Protein AF-A0AAV4BXB8-F1 (afdb_monomer)

pLDDT: mean 76.63, std 17.45, range [39.09, 94.56]

Nearest PDB structures (foldseek):
  5umd-assembly1_9  TM=3.609E-01  e=1.759E+00  Plasmodium falciparum 3D7
  6b57-assembly2_B  TM=4.412E-01  e=7.134E+00  Homo sapiens
  6wt4-assembly1_B  TM=2.780E-01  e=3.542E+00  Flavobacteriaceae

Sequence (137 aa):
MPKKSVGVRCKSSRCRDREFYCHELTVQDRIEINVGFFRSGQLSDQRNFLASYVDSKETTKKKEGSRKNKTMIYTLPIHEQRKQVCQHMFLSTLGVTERQIRTALKKRQRDGQIAMKGRGGRREAEKVEDEEKRQSY

Radius of gyration: 21.39 Å; Cα contacts (8 Å, |Δi|>4): 144; chains: 1; bounding box: 73×30×48 Å

Secondary structure (DSSP, 8-state):
-PPPPP-PPP--THHHHTT-TTTT--HHHHHHHHHHHHHT--HHHHHHHHHHHEEEEE-SS--TT----EEEEEEEEETTEEEEE-HHHHHHHHT--HHHHHHHHHHTSSSSS-----S-----------SSSSS--

Solvent-accessible surface area (backbone atoms only — not comparable to full-atom values): 8654 Å² total; per-residue (Å²): 119,83,84,57,67,64,50,74,77,66,84,61,65,67,39,59,82,66,74,26,45,54,79,74,55,48,74,63,58,37,50,53,48,32,51,59,56,53,67,73,63,43,71,46,57,42,29,50,51,51,42,74,37,41,48,75,44,72,49,90,70,77,53,89,94,56,88,70,61,63,44,78,46,38,41,44,78,52,96,94,35,80,41,48,34,50,67,64,38,55,30,19,30,60,53,51,53,72,68,56,48,55,50,25,52,66,48,62,77,76,71,96,54,55,81,90,71,84,86,80,78,78,82,77,76,83,90,80,86,87,81,82,77,78,85,75,127

Foldseek 3Di:
DDQDDQADQDPDPVCVVVVACSVVCDPVQLQVQSCVLCVVVDLFSNLLVLQVQKDWDADPDDDPPDPDRIDIWGWGQDPNDTTTHDPVNRCRSNVHDPVSSVVSNVQCPDDNTRDDDDPDDDPPPDDDDDPPPPPPD

Mean predicted aligned error: 12.01 Å

Organism: NCBI:txid259542

Structure (mmCIF, N/CA/C/O backbone):
data_AF-A0AAV4BXB8-F1
#
_entry.id   AF-A0AAV4BXB8-F1
#
loop_
_atom_site.group_PDB
_atom_site.id
_atom_site.type_symbol
_atom_site.label_atom_id
_atom_site.label_alt_id
_atom_site.label_comp_id
_atom_site.label_asym_id
_atom_site.label_entity_id
_atom_site.label_seq_id
_atom_site.pdbx_PDB_ins_code
_atom_site.Cartn_x
_atom_site.Cartn_y
_atom_site.Cartn_z
_atom_site.occupancy
_atom_site.B_iso_or_equiv
_atom_site.auth_seq_id
_atom_site.auth_comp_id
_atom_site.auth_asym_id
_atom_site.auth_atom_id
_atom_site.pdbx_PDB_model_num
ATOM 1 N N . MET A 1 1 ? 14.443 -2.280 -10.390 1.00 51.78 1 MET A N 1
ATOM 2 C CA . MET A 1 1 ? 13.556 -3.269 -9.726 1.00 51.78 1 MET A CA 1
ATOM 3 C C . MET A 1 1 ? 12.624 -3.811 -10.793 1.00 51.78 1 MET A C 1
ATOM 5 O O . MET A 1 1 ? 12.040 -2.975 -11.471 1.00 51.78 1 MET A O 1
ATOM 9 N N . PRO A 1 2 ? 12.513 -5.133 -11.000 1.00 58.44 2 PRO A N 1
ATOM 10 C CA . PRO A 1 2 ? 11.602 -5.666 -12.011 1.00 58.44 2 PRO A CA 1
ATOM 11 C C . PRO A 1 2 ? 10.151 -5.330 -11.644 1.00 58.44 2 PRO A C 1
ATOM 13 O O . PRO A 1 2 ? 9.791 -5.366 -10.461 1.00 58.44 2 PRO A O 1
ATOM 16 N N . LYS A 1 3 ? 9.339 -4.980 -12.652 1.00 63.62 3 LYS A N 1
ATOM 17 C CA . LYS A 1 3 ? 7.892 -4.776 -12.497 1.00 63.62 3 LYS A CA 1
ATOM 18 C C . LYS A 1 3 ? 7.301 -6.062 -11.931 1.00 63.62 3 LYS A C 1
ATOM 20 O O . LYS A 1 3 ? 7.522 -7.137 -12.484 1.00 63.62 3 LYS A O 1
ATOM 25 N N . LYS A 1 4 ? 6.598 -5.964 -10.806 1.00 72.88 4 LYS A N 1
ATOM 26 C CA . LYS A 1 4 ? 5.942 -7.125 -10.204 1.00 72.88 4 LYS A CA 1
ATOM 27 C C . LYS A 1 4 ? 4.519 -7.220 -10.720 1.00 72.88 4 LYS A C 1
ATOM 29 O O . LYS A 1 4 ? 3.804 -6.221 -10.708 1.00 72.88 4 LYS A O 1
ATOM 34 N N . SER A 1 5 ? 4.116 -8.422 -11.117 1.00 80.94 5 SER A N 1
ATOM 35 C CA . SER A 1 5 ? 2.740 -8.713 -11.508 1.00 80.94 5 SER A CA 1
ATOM 36 C C . SER A 1 5 ? 1.764 -8.322 -10.397 1.00 80.94 5 SER A C 1
ATOM 38 O O . SER A 1 5 ? 2.011 -8.595 -9.218 1.00 80.94 5 SER A O 1
ATOM 40 N N . VAL A 1 6 ? 0.642 -7.711 -10.782 1.00 87.25 6 VAL A N 1
ATOM 41 C CA . VAL A 1 6 ? -0.478 -7.451 -9.871 1.00 87.25 6 VAL A CA 1
ATOM 42 C C . VAL A 1 6 ? -0.999 -8.776 -9.305 1.00 87.25 6 VAL A C 1
ATOM 44 O O . VAL A 1 6 ? -1.250 -9.729 -10.036 1.00 87.25 6 VAL A O 1
ATOM 47 N N . GLY A 1 7 ? -1.132 -8.852 -7.983 1.00 85.94 7 GLY A N 1
ATOM 48 C CA . GLY A 1 7 ? -1.585 -10.053 -7.285 1.00 85.94 7 GLY A CA 1
ATOM 49 C C . GLY A 1 7 ? -3.095 -10.287 -7.390 1.00 85.94 7 GLY A C 1
ATOM 50 O O . GLY A 1 7 ? -3.829 -9.559 -8.066 1.00 85.94 7 GLY A O 1
ATOM 51 N N . VAL A 1 8 ? -3.586 -11.279 -6.650 1.00 87.25 8 VAL A N 1
ATOM 52 C CA . VAL A 1 8 ? -5.022 -11.588 -6.564 1.00 87.25 8 VAL A CA 1
ATOM 53 C C . VAL A 1 8 ? -5.783 -10.427 -5.909 1.00 87.25 8 VAL A C 1
ATOM 55 O O . VAL A 1 8 ? -5.279 -9.777 -4.995 1.00 87.25 8 VAL A O 1
ATOM 58 N N . ARG A 1 9 ? -7.000 -10.148 -6.390 1.00 87.94 9 ARG A N 1
ATOM 59 C CA . ARG A 1 9 ? -7.888 -9.135 -5.800 1.00 87.94 9 ARG A CA 1
ATOM 60 C C . ARG A 1 9 ? -8.382 -9.571 -4.419 1.00 87.94 9 ARG A C 1
ATOM 62 O O . ARG A 1 9 ? -8.580 -10.756 -4.156 1.00 87.94 9 ARG A O 1
ATOM 69 N N . CYS A 1 10 ? -8.676 -8.594 -3.564 1.00 86.75 10 CYS A N 1
ATOM 70 C CA . CYS A 1 10 ? -9.406 -8.863 -2.329 1.00 86.75 10 CYS A CA 1
ATOM 71 C C . CYS A 1 10 ? -10.818 -9.387 -2.642 1.00 86.75 10 CYS A C 1
ATOM 73 O O . CYS A 1 10 ? -11.547 -8.758 -3.403 1.00 86.75 10 CYS A O 1
ATOM 75 N N . LYS A 1 11 ? -11.205 -10.505 -2.014 1.00 84.38 11 LYS A N 1
ATOM 76 C CA . LYS A 1 11 ? -12.541 -11.123 -2.131 1.00 84.38 11 LYS A CA 1
ATOM 77 C C . LYS A 1 11 ? -13.410 -10.938 -0.879 1.00 84.38 11 LYS A C 1
ATOM 79 O O . LYS A 1 11 ? -14.478 -11.527 -0.771 1.00 84.38 11 LYS A O 1
ATOM 84 N N . SER A 1 12 ? -12.947 -10.169 0.107 1.00 86.12 12 SER A N 1
ATOM 85 C CA . SER A 1 12 ? -13.648 -10.039 1.387 1.00 86.12 12 SER A CA 1
ATOM 86 C C . SER A 1 12 ? -14.906 -9.175 1.256 1.00 86.12 12 SER A C 1
ATOM 88 O O . SER A 1 12 ? -14.826 -8.011 0.851 1.00 86.12 12 SER A O 1
ATOM 90 N N . SER A 1 13 ? -16.054 -9.716 1.676 1.00 84.69 13 SER A N 1
ATOM 91 C CA . SER A 1 13 ? -17.322 -8.981 1.795 1.00 84.69 13 SER A CA 1
ATOM 92 C C . SER A 1 13 ? -17.209 -7.787 2.743 1.00 84.69 13 SER A C 1
ATOM 94 O O . SER A 1 13 ? -17.696 -6.716 2.417 1.00 84.69 13 SER A O 1
ATOM 96 N N . ARG A 1 14 ? -16.412 -7.900 3.814 1.00 86.12 14 ARG A N 1
ATOM 97 C CA . ARG A 1 14 ? -16.159 -6.809 4.776 1.00 86.12 14 ARG A CA 1
ATOM 98 C C . ARG A 1 14 ? -15.579 -5.539 4.158 1.00 86.12 14 ARG A C 1
ATOM 100 O O . ARG A 1 14 ? -15.656 -4.480 4.770 1.00 86.12 14 ARG A O 1
ATOM 107 N N . CYS A 1 15 ? -14.931 -5.632 2.995 1.00 86.25 15 CYS A N 1
ATOM 108 C CA . CYS A 1 15 ? -14.469 -4.437 2.288 1.00 86.25 15 CYS A CA 1
ATOM 109 C C . CYS A 1 15 ? -15.634 -3.653 1.675 1.00 86.25 15 CYS A C 1
ATOM 111 O O . CYS A 1 15 ? -15.525 -2.442 1.560 1.00 86.25 15 CYS A O 1
ATOM 113 N N . ARG A 1 16 ? -16.729 -4.330 1.312 1.00 81.50 16 ARG A N 1
ATOM 114 C CA . ARG A 1 16 ? -17.956 -3.699 0.821 1.00 81.50 16 ARG A CA 1
ATOM 115 C C . ARG A 1 16 ? -18.654 -2.949 1.951 1.00 81.50 16 ARG A C 1
ATOM 117 O O . ARG A 1 16 ? -18.930 -1.771 1.805 1.00 81.50 16 ARG A O 1
ATOM 124 N N . ASP A 1 17 ? -18.810 -3.601 3.102 1.00 85.31 17 ASP A N 1
ATOM 125 C CA . ASP A 1 17 ? -19.514 -3.031 4.263 1.00 85.31 17 ASP A CA 1
ATOM 126 C C . ASP A 1 17 ? -18.797 -1.820 4.878 1.00 85.31 17 ASP A C 1
ATOM 128 O O . ASP A 1 17 ? -19.401 -1.013 5.572 1.00 85.31 17 ASP A O 1
ATOM 132 N N . ARG A 1 18 ? -17.480 -1.714 4.663 1.00 82.56 18 ARG A N 1
ATOM 133 C CA . ARG A 1 18 ? -16.643 -0.603 5.144 1.00 82.56 18 ARG A CA 1
ATOM 134 C C . ARG A 1 18 ? -16.410 0.478 4.092 1.00 82.56 18 ARG A C 1
ATOM 136 O O . ARG A 1 18 ? -15.492 1.275 4.270 1.00 82.56 18 ARG A O 1
ATOM 143 N N . GLU A 1 19 ? -17.157 0.436 2.988 1.00 84.50 19 GLU A N 1
ATOM 144 C CA . GLU A 1 19 ? -17.067 1.409 1.892 1.00 84.50 19 GLU A CA 1
ATOM 145 C C . GLU A 1 19 ? -15.642 1.519 1.312 1.00 84.50 19 GLU A C 1
ATOM 147 O O . GLU A 1 19 ? -15.195 2.567 0.848 1.00 84.50 19 GLU A O 1
ATOM 152 N N . PHE A 1 20 ? -14.879 0.419 1.347 1.00 89.31 20 PHE A N 1
ATOM 153 C CA . PHE A 1 20 ? -13.564 0.378 0.719 1.00 89.31 20 PHE A CA 1
ATOM 154 C C . PHE A 1 20 ? -13.707 0.153 -0.778 1.00 89.31 20 PHE A C 1
ATOM 156 O O . PHE A 1 20 ? -14.402 -0.759 -1.231 1.00 89.31 20 PHE A O 1
ATOM 163 N N . TYR A 1 21 ? -12.880 0.859 -1.541 1.00 90.25 21 TYR A N 1
ATOM 164 C CA . TYR A 1 21 ? -12.867 0.832 -3.002 1.00 90.25 21 TYR A CA 1
ATOM 165 C C . TYR A 1 21 ? -12.328 -0.484 -3.600 1.00 90.25 21 TYR A C 1
ATOM 167 O O . TYR A 1 21 ? -12.031 -0.587 -4.782 1.00 90.25 21 TYR A O 1
ATOM 175 N N . CYS A 1 22 ? -12.169 -1.537 -2.793 1.00 88.69 22 CYS A N 1
ATOM 176 C CA . CYS A 1 22 ? -11.655 -2.835 -3.235 1.00 88.69 22 CYS A CA 1
ATOM 177 C C . CYS A 1 22 ? -12.520 -3.485 -4.332 1.00 88.69 22 CYS A C 1
ATOM 179 O O . CYS A 1 22 ? -11.991 -4.192 -5.195 1.00 88.69 22 CYS A O 1
ATOM 181 N N . HIS A 1 23 ? -13.841 -3.300 -4.264 1.00 86.88 23 HIS A N 1
ATOM 182 C CA . HIS A 1 23 ? -14.785 -3.910 -5.209 1.00 86.88 23 HIS A CA 1
ATOM 183 C C . HIS A 1 23 ? -14.865 -3.128 -6.520 1.00 86.88 23 HIS A C 1
ATOM 185 O O . HIS A 1 23 ? -14.860 -3.747 -7.583 1.00 86.88 23 HIS A O 1
ATOM 191 N N . GLU A 1 24 ? -14.846 -1.800 -6.440 1.00 88.75 24 GLU A N 1
ATOM 192 C CA . GLU A 1 24 ? -14.911 -0.905 -7.602 1.00 88.75 24 GLU A CA 1
ATOM 193 C C . GLU A 1 24 ? -13.585 -0.818 -8.368 1.00 88.75 24 GLU A C 1
ATOM 195 O O . GLU A 1 24 ? -13.591 -0.624 -9.576 1.00 88.75 24 GLU A O 1
ATOM 200 N N . LEU A 1 25 ? -12.450 -1.052 -7.701 1.00 89.44 25 LEU A N 1
ATOM 201 C CA . LEU A 1 25 ? -11.130 -1.029 -8.332 1.00 89.44 25 LEU A CA 1
ATOM 202 C C . LEU A 1 25 ? -11.002 -2.087 -9.441 1.00 89.44 25 LEU A C 1
ATOM 204 O O . LEU A 1 25 ? -10.962 -3.293 -9.156 1.00 89.44 25 LEU A O 1
ATOM 208 N N . THR A 1 26 ? -10.869 -1.650 -10.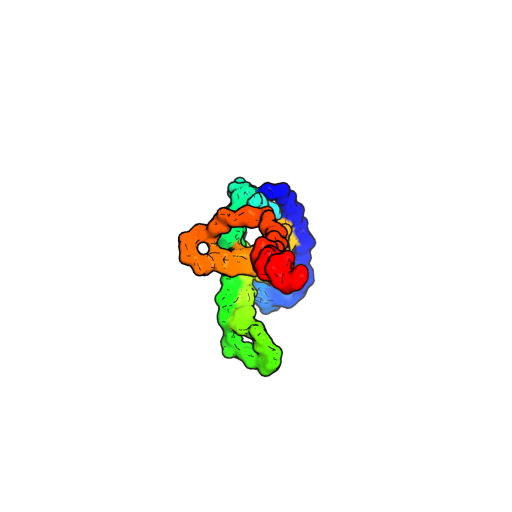693 1.00 90.75 26 THR A N 1
ATOM 209 C CA . THR A 1 26 ? -10.784 -2.551 -11.847 1.00 90.75 26 THR A CA 1
ATOM 210 C C . THR A 1 26 ? -9.394 -3.176 -11.985 1.00 90.75 26 THR A C 1
ATOM 212 O O . THR A 1 26 ? -8.429 -2.804 -11.314 1.00 90.75 26 THR A O 1
ATOM 215 N N . VAL A 1 27 ? -9.265 -4.190 -12.847 1.00 89.69 27 VAL A N 1
ATOM 216 C CA . VAL A 1 27 ? -7.948 -4.779 -13.150 1.00 89.69 27 VAL A CA 1
ATOM 217 C C . VAL A 1 27 ? -7.056 -3.766 -13.872 1.00 89.69 27 VAL A C 1
ATOM 219 O O . VAL A 1 27 ? -5.863 -3.710 -13.579 1.00 89.69 27 VAL A O 1
ATOM 222 N N . GLN A 1 28 ? -7.641 -2.948 -14.747 1.00 90.25 28 GLN A N 1
ATOM 223 C CA . GLN A 1 28 ? -6.931 -1.938 -15.519 1.00 90.25 28 GLN A CA 1
ATOM 224 C C . GLN A 1 28 ? -6.328 -0.863 -14.606 1.00 90.25 28 GLN A C 1
ATOM 226 O O . GLN A 1 28 ? -5.117 -0.652 -14.648 1.00 90.25 28 GLN A O 1
ATOM 231 N N . ASP A 1 29 ? -7.112 -0.316 -13.671 1.00 91.38 29 ASP A N 1
ATOM 232 C CA . ASP A 1 29 ? -6.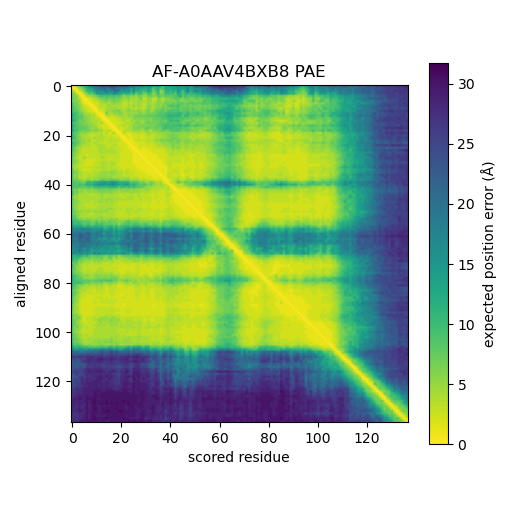622 0.673 -12.695 1.00 91.38 29 ASP A CA 1
ATOM 233 C C . ASP A 1 29 ? -5.437 0.130 -11.892 1.00 91.38 29 ASP A C 1
ATOM 235 O O . ASP A 1 29 ? -4.446 0.812 -11.636 1.00 91.38 29 ASP A O 1
ATOM 239 N N . ARG A 1 30 ? -5.505 -1.148 -11.496 1.00 91.69 30 ARG A N 1
ATOM 240 C CA . ARG A 1 30 ? -4.424 -1.799 -10.742 1.00 91.69 30 ARG A CA 1
ATOM 241 C C . ARG A 1 30 ? -3.144 -1.885 -11.555 1.00 91.69 30 ARG A C 1
ATOM 243 O O . ARG A 1 30 ? -2.067 -1.701 -10.989 1.00 91.69 30 ARG A O 1
ATOM 250 N N . ILE A 1 31 ? -3.257 -2.192 -12.844 1.00 90.88 31 ILE A N 1
ATOM 251 C CA . ILE A 1 31 ? -2.118 -2.247 -13.760 1.00 90.88 31 ILE A CA 1
ATOM 252 C C . ILE A 1 31 ? -1.534 -0.845 -13.929 1.00 90.88 31 ILE A C 1
ATOM 254 O O . ILE A 1 31 ? -0.325 -0.685 -13.793 1.00 90.88 31 ILE A O 1
ATOM 258 N N . GLU A 1 32 ? -2.365 0.172 -14.140 1.00 91.31 32 GLU A N 1
ATOM 259 C CA . GLU A 1 32 ? -1.921 1.559 -14.305 1.00 91.31 32 GLU A CA 1
ATOM 260 C C . GLU A 1 32 ? -1.196 2.085 -13.067 1.00 91.31 32 GLU A C 1
ATOM 262 O O . GLU A 1 32 ? -0.082 2.603 -13.169 1.00 91.31 32 GLU A O 1
ATOM 267 N N . ILE A 1 33 ? -1.763 1.858 -11.880 1.00 91.31 33 ILE A N 1
ATOM 268 C CA . ILE A 1 33 ? -1.136 2.207 -10.601 1.00 91.31 33 ILE A CA 1
ATOM 269 C C . ILE A 1 33 ? 0.199 1.477 -10.437 1.00 91.31 33 ILE A C 1
ATOM 271 O O . ILE A 1 33 ? 1.192 2.079 -10.025 1.00 91.31 33 ILE A O 1
ATOM 275 N N . ASN A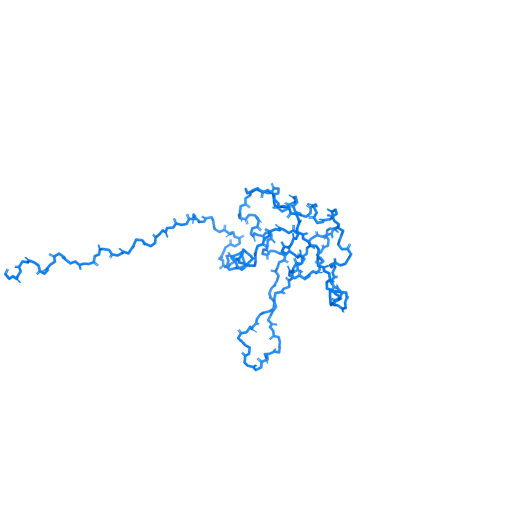 1 34 ? 0.243 0.180 -10.750 1.00 91.75 34 ASN A N 1
ATOM 276 C CA . ASN A 1 34 ? 1.466 -0.614 -10.665 1.00 91.75 34 ASN A CA 1
ATOM 277 C C . ASN A 1 34 ? 2.543 -0.062 -11.611 1.00 91.75 34 ASN A C 1
ATOM 279 O O . ASN A 1 34 ? 3.673 0.188 -11.189 1.00 91.75 34 ASN A O 1
ATOM 283 N N . VAL A 1 35 ? 2.185 0.209 -12.866 1.00 89.81 35 VAL A N 1
ATOM 284 C CA . VAL A 1 35 ? 3.089 0.792 -13.859 1.00 89.81 35 VAL A CA 1
ATOM 285 C C . VAL A 1 35 ? 3.586 2.161 -13.399 1.00 89.81 35 VAL A C 1
ATOM 287 O O . VAL A 1 35 ? 4.795 2.391 -13.426 1.00 89.81 35 VAL A O 1
ATOM 290 N N . GLY A 1 36 ? 2.700 3.034 -12.915 1.00 88.69 36 GLY A N 1
ATOM 291 C CA . GLY A 1 36 ? 3.055 4.346 -12.372 1.00 88.69 36 GLY A CA 1
ATOM 292 C C . GLY A 1 36 ? 4.019 4.252 -11.188 1.00 88.69 36 GLY A C 1
ATOM 293 O O . GLY A 1 36 ? 5.024 4.959 -11.150 1.00 88.69 36 GLY A O 1
ATOM 294 N N . PHE A 1 37 ? 3.783 3.310 -10.273 1.00 88.88 37 PHE A N 1
ATOM 295 C CA . PHE A 1 37 ? 4.652 3.060 -9.123 1.00 88.88 37 PHE A CA 1
ATOM 296 C C . PHE A 1 37 ? 6.064 2.606 -9.522 1.00 88.88 37 PHE A C 1
ATOM 298 O O . PHE A 1 37 ? 7.054 3.023 -8.918 1.00 88.88 37 PHE A O 1
ATOM 305 N N . PHE A 1 38 ? 6.182 1.752 -10.543 1.00 87.44 38 PHE A N 1
ATOM 306 C CA . PHE A 1 38 ? 7.481 1.269 -11.016 1.00 87.44 38 PHE A CA 1
ATOM 307 C C . PHE A 1 38 ? 8.161 2.207 -12.024 1.00 87.44 38 PHE A C 1
ATOM 309 O O . PHE A 1 38 ? 9.364 2.053 -12.245 1.00 87.44 38 PHE A O 1
ATOM 316 N N . ARG A 1 39 ? 7.445 3.187 -12.595 1.00 86.50 39 ARG A N 1
ATOM 317 C CA . ARG A 1 39 ? 7.963 4.118 -13.615 1.00 86.50 39 ARG A CA 1
ATOM 318 C C . ARG A 1 39 ? 9.147 4.950 -13.129 1.00 86.50 39 ARG A C 1
ATOM 320 O O . ARG A 1 39 ? 10.073 5.162 -13.901 1.00 86.50 39 ARG A O 1
ATOM 327 N N . SER A 1 40 ? 9.145 5.382 -11.868 1.00 75.62 40 SER A N 1
ATOM 328 C CA . SER A 1 40 ? 10.241 6.180 -11.299 1.00 75.62 40 SER A CA 1
ATOM 329 C C . SER A 1 40 ? 11.561 5.409 -11.203 1.00 75.62 40 SER A C 1
ATOM 331 O O . SER A 1 40 ? 12.624 6.019 -11.168 1.00 75.62 40 SER A O 1
ATOM 333 N N . GLY A 1 41 ? 11.524 4.068 -11.148 1.00 75.25 41 GLY A N 1
ATOM 334 C CA . GLY A 1 41 ? 12.703 3.190 -11.094 1.00 75.25 41 GLY A CA 1
ATOM 335 C C . GLY A 1 41 ? 13.548 3.284 -9.810 1.00 75.25 41 GLY A C 1
ATOM 336 O O . GLY A 1 41 ? 14.230 2.317 -9.453 1.00 75.25 41 GLY A O 1
ATOM 337 N N . GLN A 1 42 ? 13.468 4.400 -9.085 1.00 82.25 42 GLN A N 1
ATOM 338 C CA . GLN A 1 42 ? 14.234 4.694 -7.884 1.00 82.25 42 GLN A CA 1
ATOM 339 C C . GLN A 1 42 ? 13.530 4.206 -6.617 1.00 82.25 42 GLN A C 1
ATOM 341 O O . GLN A 1 42 ? 12.323 4.341 -6.414 1.00 82.25 42 GLN A O 1
ATOM 346 N N . LEU A 1 43 ? 14.322 3.640 -5.708 1.00 82.31 43 LEU A N 1
ATOM 347 C CA . LEU A 1 43 ? 13.817 3.082 -4.455 1.00 82.31 43 LEU A CA 1
ATOM 348 C C . LEU A 1 43 ? 13.378 4.167 -3.457 1.00 82.31 43 LEU A C 1
ATOM 350 O O . LEU A 1 43 ? 12.537 3.897 -2.601 1.00 82.31 43 LEU A O 1
ATOM 354 N N . SER A 1 44 ? 13.973 5.358 -3.526 1.00 83.75 44 SER A N 1
ATOM 355 C CA . SER A 1 44 ? 13.563 6.551 -2.773 1.00 83.75 44 SER A CA 1
ATOM 356 C C . SER A 1 44 ? 12.146 6.961 -3.160 1.00 83.75 44 SER A C 1
ATOM 358 O O . SER A 1 44 ? 11.277 6.994 -2.294 1.00 83.75 44 SER A O 1
ATOM 360 N N . ASP A 1 45 ? 11.894 7.144 -4.455 1.00 85.50 45 ASP A N 1
ATOM 361 C CA . ASP A 1 45 ? 10.603 7.583 -4.992 1.00 85.50 45 ASP A CA 1
ATOM 362 C C . ASP A 1 45 ? 9.495 6.578 -4.694 1.00 85.50 45 ASP A C 1
ATOM 364 O O . ASP A 1 45 ? 8.421 6.945 -4.224 1.00 85.50 45 ASP A O 1
ATOM 368 N N . GLN A 1 46 ? 9.783 5.284 -4.855 1.00 87.69 46 GLN A N 1
ATOM 369 C CA . GLN A 1 46 ? 8.853 4.222 -4.470 1.00 87.69 46 GLN A CA 1
ATOM 370 C C . GLN A 1 46 ? 8.500 4.283 -2.984 1.00 87.69 46 GLN A C 1
ATOM 372 O O . GLN A 1 46 ? 7.344 4.125 -2.604 1.00 87.69 46 GLN A O 1
ATOM 377 N N . ARG A 1 47 ? 9.478 4.512 -2.104 1.00 87.62 47 ARG A N 1
ATOM 378 C CA . ARG A 1 47 ? 9.192 4.615 -0.669 1.00 87.62 47 ARG A CA 1
ATOM 379 C C . ARG A 1 47 ? 8.454 5.911 -0.327 1.00 87.62 47 ARG A C 1
ATOM 381 O O . ARG A 1 47 ? 7.600 5.861 0.551 1.00 87.62 47 ARG A O 1
ATOM 388 N N . ASN A 1 48 ? 8.745 7.019 -1.010 1.00 87.50 48 ASN A N 1
ATOM 389 C CA . ASN A 1 48 ? 8.016 8.279 -0.861 1.00 87.50 48 ASN A CA 1
ATOM 390 C C . ASN A 1 48 ? 6.549 8.089 -1.243 1.00 87.50 48 ASN A C 1
ATOM 392 O O . ASN A 1 48 ? 5.672 8.447 -0.464 1.00 87.50 48 ASN A O 1
ATOM 396 N N . PHE A 1 49 ? 6.292 7.416 -2.366 1.00 89.81 49 PHE A N 1
ATOM 397 C CA . PHE A 1 49 ? 4.948 7.029 -2.783 1.00 89.81 49 PHE A CA 1
ATOM 398 C C . PHE A 1 49 ? 4.256 6.170 -1.714 1.00 89.81 49 PHE A C 1
ATOM 400 O O . PHE A 1 49 ? 3.151 6.472 -1.275 1.00 89.81 49 PHE A O 1
ATOM 407 N N . LEU A 1 50 ? 4.911 5.116 -1.214 1.00 90.44 50 LEU A N 1
ATOM 408 C CA . LEU A 1 50 ? 4.327 4.296 -0.143 1.00 90.44 50 LEU A CA 1
ATOM 409 C C . LEU A 1 50 ? 4.018 5.121 1.115 1.00 90.44 50 LEU A C 1
ATOM 411 O O . LEU A 1 50 ? 3.016 4.871 1.773 1.00 90.44 50 LEU A O 1
ATOM 415 N N . ALA A 1 51 ? 4.866 6.089 1.454 1.00 88.50 51 ALA A N 1
ATOM 416 C CA . ALA A 1 51 ? 4.686 6.948 2.616 1.00 88.50 51 ALA A CA 1
ATOM 417 C C . ALA A 1 51 ? 3.622 8.042 2.417 1.00 88.50 51 ALA A C 1
ATOM 419 O O . ALA A 1 51 ? 3.081 8.519 3.409 1.00 88.50 51 ALA A O 1
ATOM 420 N N . SER A 1 52 ? 3.317 8.443 1.178 1.00 89.12 52 SER A N 1
ATOM 421 C CA . SER A 1 52 ? 2.297 9.457 0.876 1.00 89.12 52 SER A CA 1
ATOM 422 C C . SER A 1 52 ? 0.880 8.891 0.799 1.00 89.12 52 SER A C 1
ATOM 424 O O . SER A 1 52 ? -0.080 9.638 0.976 1.00 89.12 52 SER A O 1
ATOM 426 N N . TYR A 1 53 ? 0.757 7.591 0.512 1.00 91.62 53 TYR A N 1
ATOM 427 C CA . TYR A 1 53 ? -0.519 6.883 0.354 1.00 91.62 53 TYR A CA 1
ATOM 428 C C . TYR A 1 53 ? -0.853 5.933 1.516 1.00 91.62 53 TYR A C 1
ATOM 430 O O . TYR A 1 53 ? -1.907 5.287 1.509 1.00 91.62 53 TYR A O 1
ATOM 438 N N . VAL A 1 54 ? 0.022 5.846 2.522 1.00 91.38 54 VAL A N 1
ATOM 439 C CA . VAL A 1 54 ? -0.228 5.099 3.757 1.00 91.38 54 VAL A CA 1
ATOM 440 C C . VAL A 1 54 ? -0.155 6.040 4.947 1.00 91.38 54 VAL A C 1
ATOM 442 O O . VAL A 1 54 ? 0.919 6.518 5.309 1.00 91.38 54 VAL A O 1
ATOM 445 N N . ASP A 1 55 ? -1.295 6.228 5.599 1.00 88.00 55 ASP A N 1
ATOM 446 C CA . ASP A 1 55 ? -1.409 7.021 6.815 1.00 88.00 55 ASP A CA 1
ATOM 447 C C . ASP A 1 55 ? -1.440 6.128 8.057 1.00 88.00 55 ASP A C 1
ATOM 449 O O . ASP A 1 55 ? -1.815 4.952 8.016 1.00 88.00 55 ASP A O 1
ATOM 453 N N . SER A 1 56 ? -1.045 6.686 9.200 1.00 85.25 56 SER A N 1
ATOM 454 C CA . SER A 1 56 ? -1.185 6.035 10.501 1.00 85.25 56 SER A CA 1
ATOM 455 C C . SER A 1 56 ? -2.050 6.893 11.408 1.00 85.25 56 SER A C 1
ATOM 457 O O . SER A 1 56 ? -1.653 8.005 11.750 1.00 85.25 56 SER A O 1
ATOM 459 N N . LYS A 1 57 ? -3.196 6.364 11.830 1.00 82.38 57 LYS A N 1
ATOM 460 C CA . LYS A 1 57 ? -4.080 7.003 12.805 1.00 82.38 57 LYS A CA 1
ATOM 461 C C . LYS A 1 57 ? -3.867 6.376 14.176 1.00 82.38 57 LYS A C 1
ATOM 463 O O . LYS A 1 57 ? -3.742 5.154 14.285 1.00 82.38 57 LYS A O 1
ATOM 468 N N . GLU A 1 58 ? -3.817 7.193 15.219 1.00 77.44 58 GLU A N 1
ATOM 469 C CA . GLU A 1 58 ? -3.784 6.682 16.588 1.00 77.44 58 GLU A CA 1
ATOM 470 C C . GLU A 1 58 ? -5.105 5.995 16.925 1.00 77.44 58 GLU A C 1
ATOM 472 O O . GLU A 1 58 ? -6.190 6.444 16.544 1.00 77.44 58 GLU A O 1
ATOM 477 N N . THR A 1 59 ? -5.015 4.851 17.595 1.00 70.62 59 THR A N 1
ATOM 478 C CA . THR A 1 59 ? -6.204 4.098 17.977 1.00 70.62 59 THR A CA 1
ATOM 479 C C . THR A 1 59 ? -6.855 4.797 19.170 1.00 70.62 59 THR A C 1
ATOM 481 O O . THR A 1 59 ? -6.330 4.742 20.277 1.00 70.62 59 THR A O 1
ATOM 484 N N . THR A 1 60 ? -8.017 5.418 18.957 1.00 64.56 60 THR A N 1
ATOM 485 C CA . THR A 1 60 ? -8.769 6.155 19.993 1.00 64.56 60 THR A CA 1
ATOM 486 C C . THR A 1 60 ? -9.292 5.269 21.125 1.00 64.56 60 THR A C 1
ATOM 488 O O . THR A 1 60 ? -9.533 5.758 22.222 1.00 64.56 60 THR A O 1
ATOM 491 N N . LYS A 1 61 ? -9.446 3.959 20.892 1.00 64.62 61 LYS A N 1
ATOM 492 C CA . LYS A 1 61 ? -9.856 2.977 21.907 1.00 64.62 61 LYS A CA 1
ATOM 493 C C . LYS A 1 61 ? -8.766 1.923 22.083 1.00 64.62 61 LYS A C 1
ATOM 495 O O . LYS A 1 61 ? -8.647 1.004 21.270 1.00 64.62 61 LYS A O 1
ATOM 500 N N . LYS A 1 62 ? -7.956 2.045 23.138 1.00 63.84 62 LYS A N 1
ATOM 501 C CA . LYS A 1 62 ? -7.039 0.971 23.540 1.00 63.84 62 LYS A CA 1
ATOM 502 C C . LYS A 1 62 ? -7.875 -0.207 24.029 1.00 63.84 62 LYS A C 1
ATOM 504 O O . LYS A 1 62 ? -8.582 -0.100 25.022 1.00 63.84 62 LYS A O 1
ATOM 509 N N . LYS A 1 63 ? -7.808 -1.328 23.314 1.00 70.75 63 LYS A N 1
ATOM 510 C CA . LYS A 1 63 ? -8.327 -2.599 23.820 1.00 70.75 63 LYS A CA 1
ATOM 511 C C . LYS A 1 63 ? -7.358 -3.090 24.899 1.00 70.75 63 LYS A C 1
ATOM 513 O O . LYS A 1 63 ? -6.154 -3.102 24.630 1.00 70.75 63 LYS A O 1
ATOM 518 N N . GLU A 1 64 ? -7.847 -3.464 26.081 1.00 69.31 64 GLU A N 1
ATOM 519 C CA . GLU A 1 64 ? -7.005 -4.058 27.131 1.00 69.31 64 GLU A CA 1
ATOM 520 C C . GLU A 1 64 ? -6.167 -5.212 26.556 1.00 69.31 64 GLU A C 1
ATOM 522 O O . GLU A 1 64 ? -6.643 -6.009 25.745 1.00 69.31 64 GLU A O 1
ATOM 527 N N . GLY A 1 65 ? -4.871 -5.229 26.883 1.00 70.56 65 GLY A N 1
ATOM 528 C CA . GLY A 1 65 ? -3.899 -6.193 26.352 1.00 70.56 65 GLY A CA 1
ATOM 529 C C . GLY A 1 65 ? -3.358 -5.905 24.940 1.00 70.56 65 GLY A C 1
ATOM 530 O O . GLY A 1 65 ? -2.418 -6.567 24.491 1.00 70.56 65 GLY A O 1
ATOM 531 N N . SER A 1 66 ? -3.876 -4.906 24.215 1.00 67.50 66 SER A N 1
ATOM 532 C CA . SER A 1 66 ? -3.339 -4.540 22.898 1.00 67.50 66 SER A CA 1
ATOM 533 C C . SER A 1 66 ? -2.129 -3.611 23.012 1.00 67.50 66 SER A C 1
ATOM 535 O O . SER A 1 66 ? -2.243 -2.457 23.410 1.00 67.50 66 SER A O 1
ATOM 537 N N . ARG A 1 67 ? -0.971 -4.072 22.522 1.00 69.38 67 ARG A N 1
ATOM 538 C CA . ARG A 1 67 ? 0.232 -3.234 22.321 1.00 69.38 67 ARG A CA 1
ATOM 539 C C . ARG A 1 67 ? 0.144 -2.320 21.085 1.00 69.38 67 ARG A C 1
ATOM 541 O O . ARG A 1 67 ? 1.063 -1.548 20.817 1.00 69.38 67 ARG A O 1
ATOM 548 N N . LYS A 1 68 ? -0.915 -2.437 20.270 1.00 64.69 68 LYS A N 1
ATOM 549 C CA . LYS A 1 68 ? -1.071 -1.669 19.023 1.00 64.69 68 LYS A CA 1
ATOM 550 C C . LYS A 1 68 ? -1.704 -0.305 19.304 1.00 64.69 68 LYS A C 1
ATOM 552 O O . LYS A 1 68 ? -2.913 -0.215 19.490 1.00 64.69 68 LYS A O 1
ATOM 557 N N . ASN A 1 69 ? -0.890 0.746 19.227 1.00 71.44 69 ASN A N 1
ATOM 558 C CA . ASN A 1 69 ? -1.333 2.135 19.417 1.00 71.44 69 ASN A CA 1
ATOM 559 C C . ASN A 1 69 ? -1.733 2.840 18.110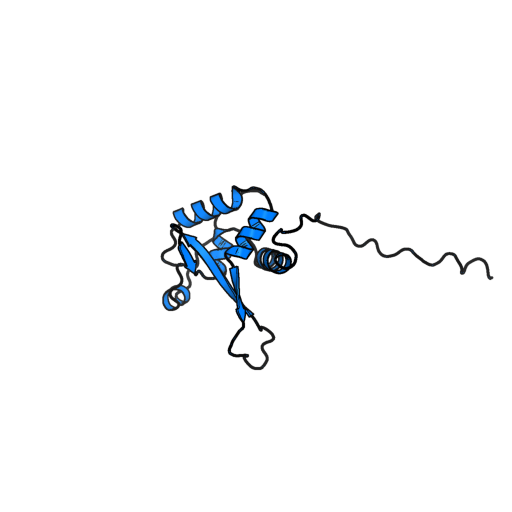 1.00 71.44 69 ASN A C 1
ATOM 561 O O . ASN A 1 69 ? -2.255 3.949 18.147 1.00 71.44 69 ASN A O 1
ATOM 565 N N . LYS A 1 70 ? -1.463 2.226 16.951 1.00 78.50 70 LYS A N 1
ATOM 566 C CA . LYS A 1 70 ? -1.670 2.842 15.635 1.00 78.50 70 LYS A CA 1
ATOM 567 C C . LYS A 1 70 ? -2.369 1.879 14.683 1.00 78.50 70 LYS A C 1
ATOM 569 O O . LYS A 1 70 ? -2.011 0.702 14.611 1.00 78.50 70 LYS A O 1
ATOM 574 N N . THR A 1 71 ? -3.320 2.407 13.928 1.00 83.06 71 THR A N 1
ATOM 575 C CA . THR A 1 71 ? -4.002 1.738 12.820 1.00 83.06 71 THR A CA 1
ATOM 576 C C . THR A 1 71 ? -3.508 2.341 11.509 1.00 83.06 71 THR A C 1
ATOM 578 O O . THR A 1 71 ? -3.438 3.561 11.380 1.00 83.06 71 THR A O 1
ATOM 581 N N . MET A 1 72 ? -3.135 1.498 10.545 1.00 87.81 72 MET A N 1
ATOM 582 C CA . MET A 1 72 ? -2.711 1.959 9.219 1.00 87.81 72 MET A CA 1
ATOM 583 C C . MET A 1 72 ? -3.915 2.088 8.289 1.00 87.81 72 MET A C 1
ATOM 585 O O . MET A 1 72 ? -4.766 1.197 8.248 1.00 87.81 72 MET A O 1
ATOM 589 N N . ILE A 1 73 ? -3.958 3.182 7.539 1.00 91.00 73 ILE A N 1
ATOM 590 C CA . ILE A 1 73 ? -4.959 3.471 6.518 1.00 91.00 73 ILE A CA 1
ATOM 591 C C . ILE A 1 73 ? -4.246 3.408 5.171 1.00 91.00 73 ILE A C 1
ATOM 593 O O . ILE A 1 73 ? -3.240 4.083 4.967 1.00 91.00 73 ILE A O 1
ATOM 597 N N . TYR A 1 74 ? -4.746 2.568 4.268 1.00 93.88 74 TYR A N 1
ATOM 598 C CA . TYR A 1 74 ? -4.156 2.361 2.948 1.00 93.88 74 TYR A CA 1
ATOM 599 C C . TYR A 1 74 ? -5.033 3.027 1.896 1.00 93.88 74 TYR A C 1
ATOM 601 O O . TYR A 1 74 ? -6.227 2.737 1.815 1.00 93.88 74 TYR A O 1
ATOM 609 N N . THR A 1 75 ? -4.443 3.894 1.082 1.00 94.56 75 THR A N 1
ATOM 610 C CA . THR A 1 75 ? -5.138 4.585 -0.009 1.00 94.56 75 THR A CA 1
ATOM 611 C C . THR A 1 75 ? -4.432 4.337 -1.335 1.00 94.56 75 THR A C 1
ATOM 613 O O . THR A 1 75 ? -3.238 4.059 -1.357 1.00 94.56 75 THR A O 1
ATOM 616 N N . LEU A 1 76 ? -5.159 4.386 -2.446 1.00 92.81 76 LEU A N 1
ATOM 617 C CA . LEU A 1 76 ? -4.599 4.325 -3.795 1.00 92.81 76 LEU A CA 1
ATOM 618 C C . LEU A 1 76 ? -5.033 5.562 -4.593 1.00 92.81 76 LEU A C 1
ATOM 620 O O . LEU A 1 76 ? -6.164 6.018 -4.404 1.00 92.81 76 LEU A O 1
ATOM 624 N N . PRO A 1 77 ? -4.163 6.102 -5.465 1.00 91.56 77 PRO A N 1
ATOM 625 C CA . PRO A 1 77 ? -4.555 7.134 -6.414 1.00 91.56 77 PRO A CA 1
ATOM 626 C C . PRO A 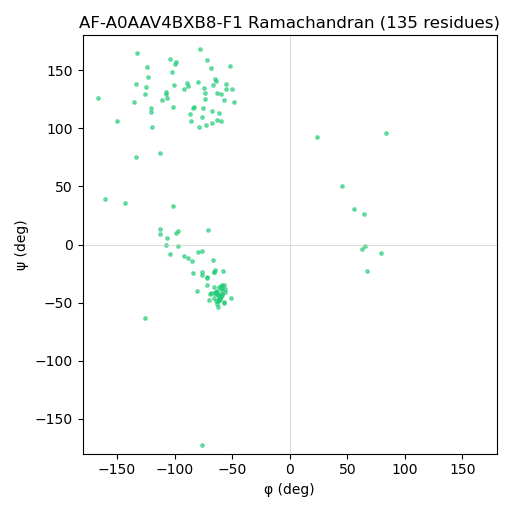1 77 ? -5.352 6.503 -7.559 1.00 91.56 77 PRO A C 1
ATOM 628 O O . PRO A 1 77 ? -4.829 5.657 -8.280 1.00 91.56 77 PRO A O 1
ATOM 631 N N . ILE A 1 78 ? -6.611 6.902 -7.710 1.00 89.50 78 ILE A N 1
ATOM 632 C CA . ILE A 1 78 ? -7.526 6.437 -8.759 1.00 89.50 78 ILE A CA 1
ATOM 633 C C . ILE A 1 78 ? -8.238 7.672 -9.304 1.00 89.50 78 ILE A C 1
ATOM 635 O O . ILE A 1 78 ? -8.858 8.388 -8.521 1.00 89.50 78 ILE A O 1
ATOM 639 N N . HIS A 1 79 ? -8.135 7.932 -10.611 1.00 82.88 79 HIS A N 1
ATOM 640 C CA . HIS A 1 79 ? -8.721 9.119 -11.260 1.00 82.88 79 HIS A CA 1
ATOM 641 C C . HIS A 1 79 ? -8.463 10.418 -10.470 1.00 82.88 79 HIS A C 1
ATOM 643 O O . HIS A 1 79 ? -9.395 11.133 -10.117 1.00 82.88 79 HIS A O 1
ATOM 649 N N . GLU A 1 80 ? -7.200 10.664 -10.099 1.00 82.06 80 GLU A N 1
ATOM 650 C CA . GLU A 1 80 ? -6.751 11.837 -9.316 1.00 82.06 80 GLU A CA 1
ATOM 651 C C . GLU A 1 80 ? -7.281 11.920 -7.870 1.00 82.06 80 GLU A C 1
ATOM 653 O O . GLU A 1 80 ? -6.885 12.795 -7.100 1.00 82.06 80 GLU A O 1
ATOM 658 N N . GLN A 1 81 ? -8.104 10.963 -7.443 1.00 88.19 81 GLN A N 1
ATOM 659 C CA . GLN A 1 81 ? -8.643 10.885 -6.092 1.00 88.19 81 GLN A CA 1
ATOM 660 C C . GLN A 1 81 ? -7.908 9.842 -5.250 1.00 88.19 81 GLN A C 1
ATOM 662 O O . GLN A 1 81 ? -7.457 8.802 -5.731 1.00 88.19 81 GLN A O 1
ATOM 667 N N . ARG A 1 82 ? -7.825 10.091 -3.940 1.00 91.94 82 ARG A N 1
ATOM 668 C CA . ARG A 1 82 ? -7.339 9.099 -2.974 1.00 91.94 82 ARG A CA 1
ATOM 669 C C . ARG A 1 82 ? -8.501 8.225 -2.531 1.00 91.94 82 ARG A C 1
ATOM 671 O O . ARG A 1 82 ? -9.395 8.689 -1.829 1.00 91.94 82 ARG A O 1
ATOM 678 N N . LYS A 1 83 ? -8.479 6.952 -2.914 1.00 93.19 83 LYS A N 1
ATOM 679 C CA . LYS A 1 83 ? -9.508 5.982 -2.531 1.00 93.19 83 LYS A CA 1
ATOM 680 C C . LYS A 1 83 ? -8.961 5.005 -1.506 1.00 93.19 83 LYS A C 1
ATOM 682 O O . LYS A 1 83 ? -7.895 4.419 -1.697 1.00 93.19 83 LYS A O 1
ATOM 687 N N . GLN A 1 84 ? -9.684 4.829 -0.405 1.00 93.69 84 GLN A N 1
ATOM 688 C CA . GLN A 1 84 ? -9.281 3.910 0.650 1.00 93.69 84 GLN A CA 1
ATOM 689 C C . GLN A 1 84 ? -9.522 2.457 0.230 1.00 93.69 84 GLN A C 1
ATOM 691 O O . GLN A 1 84 ? -10.584 2.098 -0.278 1.00 93.69 84 GLN A O 1
ATOM 696 N N . VAL A 1 85 ? -8.531 1.606 0.479 1.00 94.06 85 VAL A N 1
ATOM 697 C CA . VAL A 1 85 ? -8.582 0.168 0.204 1.00 94.06 85 VAL A CA 1
ATOM 698 C C . VAL A 1 85 ? -8.092 -0.622 1.415 1.00 94.06 85 VAL A C 1
ATOM 700 O O . VAL A 1 85 ? -7.458 -0.093 2.329 1.00 94.06 85 VAL A O 1
ATOM 703 N N . CYS A 1 86 ? -8.362 -1.926 1.442 1.00 92.81 86 CYS A N 1
ATOM 704 C CA . CYS A 1 86 ? -7.780 -2.782 2.470 1.00 92.81 86 CYS A CA 1
ATOM 705 C C . CYS A 1 86 ? -6.276 -3.000 2.235 1.00 92.81 86 CYS A C 1
ATOM 707 O O . CYS A 1 86 ? -5.783 -2.929 1.105 1.00 92.81 86 CYS A O 1
ATOM 709 N N . GLN A 1 87 ? -5.561 -3.369 3.303 1.00 92.31 87 GLN A N 1
ATOM 710 C CA . GLN A 1 87 ? -4.135 -3.703 3.250 1.00 92.31 87 GLN A CA 1
ATOM 711 C C . GLN A 1 87 ? -3.825 -4.738 2.160 1.00 92.31 87 GLN A C 1
ATOM 713 O O . GLN A 1 87 ? -2.890 -4.558 1.386 1.00 92.31 87 GLN A O 1
ATOM 718 N N . HIS A 1 88 ? -4.616 -5.813 2.076 1.00 92.62 88 HIS A N 1
ATOM 719 C CA . HIS A 1 88 ? -4.393 -6.873 1.094 1.00 92.62 88 HIS A CA 1
ATOM 720 C C . HIS A 1 88 ? -4.473 -6.345 -0.341 1.00 92.62 88 HIS A C 1
ATOM 722 O O . HIS A 1 88 ? -3.601 -6.647 -1.152 1.00 92.62 88 HIS A O 1
ATOM 728 N N . MET A 1 89 ? -5.470 -5.505 -0.639 1.00 93.12 89 MET A N 1
ATOM 729 C CA . MET A 1 89 ? -5.617 -4.917 -1.967 1.00 93.12 89 MET A CA 1
ATOM 730 C C . MET A 1 89 ? -4.410 -4.043 -2.310 1.00 93.12 89 MET A C 1
ATOM 732 O O . MET A 1 89 ? -3.801 -4.242 -3.356 1.00 93.12 89 MET A O 1
ATOM 736 N N . PHE A 1 90 ? -4.003 -3.158 -1.399 1.00 94.12 90 PHE A N 1
ATOM 737 C CA . PHE A 1 90 ? -2.841 -2.291 -1.588 1.00 94.12 90 PHE A CA 1
ATOM 738 C C . PHE A 1 90 ? -1.551 -3.087 -1.862 1.00 94.12 90 PHE A C 1
ATOM 740 O O . PHE A 1 90 ? -0.853 -2.836 -2.846 1.00 94.12 90 PHE A O 1
ATOM 747 N N . LEU A 1 91 ? -1.264 -4.098 -1.032 1.00 92.81 91 LEU A N 1
ATOM 748 C CA . LEU A 1 91 ? -0.090 -4.964 -1.190 1.00 92.81 91 LEU A CA 1
ATOM 749 C C . LEU A 1 91 ? -0.132 -5.751 -2.505 1.00 92.81 91 LEU A C 1
ATOM 751 O O . LEU A 1 91 ? 0.882 -5.834 -3.197 1.00 92.81 91 LEU A O 1
ATOM 755 N N . SER A 1 92 ? -1.299 -6.299 -2.858 1.00 93.00 92 SER A N 1
ATOM 756 C CA . SER A 1 92 ? -1.484 -7.077 -4.086 1.00 93.00 92 SER A CA 1
ATOM 757 C C . SER A 1 92 ? -1.275 -6.227 -5.339 1.00 93.00 92 SER A C 1
ATOM 759 O O . SER A 1 92 ? -0.638 -6.683 -6.281 1.00 93.00 92 SER A O 1
ATOM 761 N N . THR A 1 93 ? -1.770 -4.987 -5.351 1.00 92.75 93 THR A N 1
ATOM 762 C CA . THR A 1 93 ? -1.683 -4.092 -6.508 1.00 92.75 93 THR A CA 1
ATOM 763 C C . THR A 1 93 ? -0.244 -3.638 -6.744 1.00 92.75 93 THR A C 1
ATOM 765 O O . THR A 1 93 ? 0.231 -3.661 -7.874 1.00 92.75 93 THR A O 1
ATOM 768 N N . LEU A 1 94 ? 0.493 -3.293 -5.684 1.00 90.88 94 LEU A N 1
ATOM 769 C CA . LEU A 1 94 ? 1.877 -2.815 -5.808 1.00 90.88 94 LEU A CA 1
ATOM 770 C C . LEU A 1 94 ? 2.929 -3.942 -5.804 1.00 90.88 94 LEU A C 1
ATOM 772 O O . LEU A 1 94 ? 4.106 -3.698 -6.068 1.00 90.88 94 LEU A O 1
ATOM 776 N N . GLY A 1 95 ? 2.547 -5.177 -5.463 1.00 89.69 95 GLY A N 1
ATOM 777 C CA . GLY A 1 95 ? 3.478 -6.305 -5.328 1.00 89.69 95 GLY A CA 1
ATOM 778 C C . GLY A 1 95 ? 4.492 -6.127 -4.186 1.00 89.69 95 GLY A C 1
ATOM 779 O O . GLY A 1 95 ? 5.614 -6.649 -4.234 1.00 89.69 95 GLY A O 1
ATOM 780 N N . VAL A 1 96 ? 4.142 -5.353 -3.159 1.00 89.94 96 VAL A N 1
ATOM 781 C CA . VAL A 1 96 ? 5.024 -5.055 -2.020 1.00 89.94 96 VAL A CA 1
ATOM 782 C C . VAL A 1 96 ? 4.629 -5.858 -0.785 1.00 89.94 96 VAL A C 1
ATOM 784 O O . VAL A 1 96 ? 3.511 -6.347 -0.666 1.00 89.94 96 VAL A O 1
ATOM 787 N N . THR A 1 97 ? 5.561 -5.999 0.154 1.00 89.62 97 THR A N 1
ATOM 788 C CA . THR A 1 97 ? 5.315 -6.646 1.449 1.00 89.62 97 THR A CA 1
ATOM 789 C C . THR A 1 97 ? 5.061 -5.613 2.541 1.00 89.62 97 THR A C 1
ATOM 791 O O . THR A 1 97 ? 5.536 -4.476 2.473 1.00 89.62 97 THR A O 1
ATOM 794 N N . GLU A 1 98 ? 4.383 -6.017 3.616 1.00 89.19 98 GLU A N 1
ATOM 795 C CA . GLU A 1 98 ? 4.152 -5.140 4.770 1.00 89.19 98 GLU A CA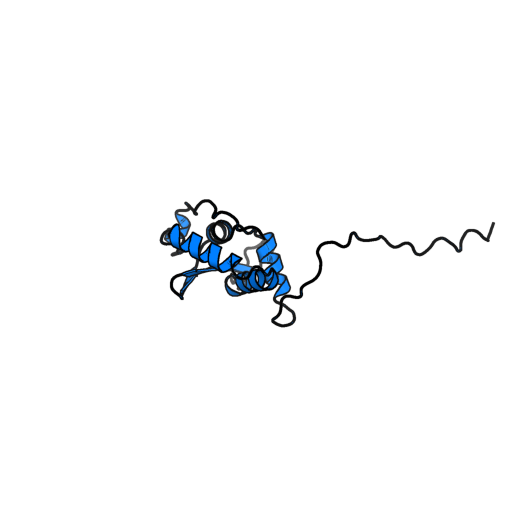 1
ATOM 796 C C . GLU A 1 98 ? 5.467 -4.603 5.363 1.00 89.19 98 GLU A C 1
ATOM 798 O O . GLU A 1 98 ? 5.554 -3.444 5.774 1.00 89.19 98 GLU A O 1
ATOM 803 N N . ARG A 1 99 ? 6.535 -5.413 5.340 1.00 86.81 99 ARG A N 1
ATOM 804 C CA . ARG A 1 99 ? 7.873 -4.993 5.775 1.00 86.81 99 ARG A CA 1
ATOM 805 C C . ARG A 1 99 ? 8.383 -3.792 4.973 1.00 86.81 99 ARG A C 1
ATOM 807 O O . ARG A 1 99 ? 8.989 -2.892 5.561 1.00 86.81 99 ARG A O 1
ATOM 814 N N . GLN A 1 100 ? 8.147 -3.756 3.660 1.00 87.75 100 GLN A N 1
ATOM 815 C CA . GLN A 1 100 ? 8.564 -2.637 2.806 1.00 87.75 100 GLN A CA 1
ATOM 816 C C . GLN A 1 100 ? 7.822 -1.350 3.172 1.00 87.75 100 GLN A C 1
ATOM 818 O O . GLN A 1 100 ? 8.469 -0.312 3.300 1.00 87.75 100 GLN A O 1
ATOM 823 N N . ILE A 1 101 ? 6.517 -1.433 3.444 1.00 89.06 101 ILE A N 1
ATOM 824 C CA . ILE A 1 101 ? 5.710 -0.290 3.896 1.00 89.06 101 ILE A CA 1
ATOM 825 C C . ILE A 1 101 ? 6.205 0.218 5.248 1.00 89.06 101 ILE A C 1
ATOM 827 O O . ILE A 1 101 ? 6.531 1.393 5.385 1.00 89.06 101 ILE A O 1
ATOM 831 N N . ARG A 1 102 ? 6.360 -0.668 6.240 1.00 87.56 102 ARG A N 1
ATOM 832 C CA . ARG A 1 102 ? 6.896 -0.293 7.561 1.00 87.56 102 ARG A CA 1
ATOM 833 C C . ARG A 1 102 ? 8.269 0.373 7.453 1.00 87.56 102 ARG A C 1
ATOM 835 O O . ARG A 1 102 ? 8.557 1.311 8.187 1.00 87.56 102 ARG A O 1
ATOM 842 N N . THR A 1 103 ? 9.117 -0.101 6.541 1.00 86.38 103 THR A N 1
ATOM 843 C CA . THR A 1 103 ? 10.434 0.503 6.293 1.00 86.38 103 THR A CA 1
ATOM 844 C C . THR A 1 103 ? 10.310 1.888 5.662 1.00 86.38 103 THR A C 1
ATOM 846 O O . THR A 1 103 ? 11.038 2.789 6.067 1.00 86.38 103 THR A O 1
ATOM 849 N N . ALA A 1 104 ? 9.403 2.070 4.699 1.00 87.25 104 ALA A N 1
ATOM 850 C CA . ALA A 1 104 ? 9.133 3.371 4.091 1.00 87.25 104 ALA A CA 1
ATOM 851 C C . ALA A 1 104 ? 8.629 4.379 5.138 1.00 87.25 104 ALA A C 1
ATOM 853 O O . ALA A 1 104 ? 9.199 5.458 5.265 1.00 87.25 104 ALA A O 1
ATOM 854 N N . LEU A 1 105 ? 7.663 3.979 5.971 1.00 85.12 105 LEU A N 1
ATOM 855 C CA . LEU A 1 105 ? 7.105 4.819 7.035 1.00 85.12 105 LEU A CA 1
ATOM 856 C C . LEU A 1 105 ? 8.137 5.189 8.109 1.00 85.12 105 LEU A C 1
ATOM 858 O O . LEU A 1 105 ? 8.209 6.344 8.509 1.00 85.12 105 LEU A O 1
ATOM 862 N N . LYS A 1 106 ? 8.980 4.245 8.553 1.00 81.75 106 LYS A N 1
ATOM 863 C CA . LYS A 1 106 ? 10.061 4.539 9.516 1.00 81.75 106 LYS A CA 1
ATOM 864 C C . LYS A 1 106 ? 11.075 5.543 8.968 1.00 81.75 106 LYS A C 1
ATOM 866 O O . LYS A 1 106 ? 11.600 6.359 9.714 1.00 81.75 106 LYS A O 1
ATOM 871 N N . LYS A 1 107 ? 11.362 5.472 7.667 1.00 73.50 107 LYS A N 1
ATOM 872 C CA . LYS A 1 107 ? 12.318 6.364 7.000 1.00 73.50 107 LYS A CA 1
ATOM 873 C C . LYS A 1 107 ? 11.740 7.738 6.661 1.00 73.50 107 LYS A C 1
ATOM 875 O O . LYS A 1 107 ? 12.501 8.605 6.255 1.00 73.50 107 LYS A O 1
ATOM 880 N N . ARG A 1 108 ? 10.437 7.949 6.877 1.00 68.19 108 ARG A N 1
ATOM 881 C CA . ARG A 1 108 ? 9.760 9.242 6.706 1.00 68.19 108 ARG A CA 1
ATOM 882 C C . ARG A 1 108 ? 10.221 10.302 7.726 1.00 68.19 108 ARG A C 1
ATOM 884 O O . ARG A 1 108 ? 9.915 11.470 7.547 1.00 68.19 108 ARG A O 1
ATOM 891 N N . GLN A 1 109 ? 10.942 9.921 8.786 1.00 51.94 109 GLN A N 1
ATOM 892 C CA . GLN A 1 109 ? 11.170 10.768 9.967 1.00 51.94 109 GLN A CA 1
ATOM 893 C C . GLN A 1 109 ? 12.534 11.476 10.072 1.00 51.94 109 GLN A C 1
ATOM 895 O O . GLN A 1 109 ? 12.997 11.661 11.192 1.00 51.94 109 GLN A O 1
ATOM 900 N N . ARG A 1 110 ? 13.197 11.895 8.985 1.00 50.94 110 ARG A N 1
ATOM 901 C CA . ARG A 1 110 ? 14.304 12.863 9.158 1.00 50.94 110 ARG A CA 1
ATOM 902 C C . ARG A 1 110 ? 14.186 14.127 8.311 1.00 50.94 110 ARG A C 1
ATOM 904 O O . ARG A 1 110 ? 13.937 15.154 8.912 1.00 50.94 110 ARG A O 1
ATOM 911 N N . ASP A 1 111 ? 14.206 14.085 6.980 1.00 42.03 111 ASP A N 1
ATOM 912 C CA . ASP A 1 111 ? 14.422 15.346 6.231 1.00 42.03 111 ASP A CA 1
ATOM 913 C C . ASP A 1 111 ? 13.623 15.467 4.924 1.00 42.03 1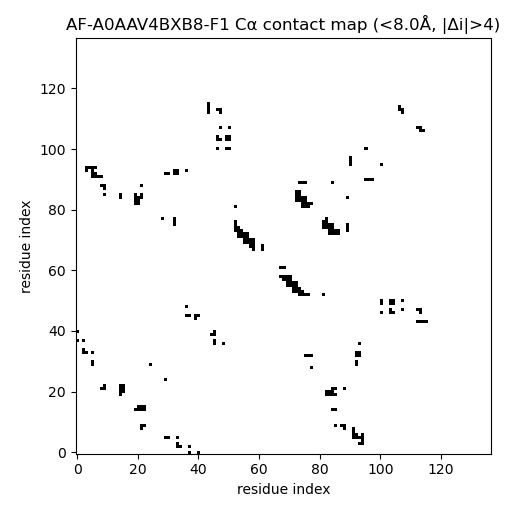11 ASP A C 1
ATOM 915 O O . ASP A 1 111 ? 14.143 15.926 3.914 1.00 42.03 111 ASP A O 1
ATOM 919 N N . GLY A 1 112 ? 12.383 14.961 4.862 1.00 50.97 112 GLY A N 1
ATOM 920 C CA . GLY A 1 112 ? 11.580 15.005 3.621 1.00 50.97 112 GLY A CA 1
ATOM 921 C C . GLY A 1 112 ? 12.171 14.218 2.433 1.00 50.97 112 GLY A C 1
ATOM 922 O O . GLY A 1 112 ? 11.523 14.069 1.401 1.00 50.97 112 GLY A O 1
ATOM 923 N N . GLN A 1 113 ? 13.365 13.643 2.596 1.00 46.34 113 GLN A N 1
ATOM 924 C CA . GLN A 1 113 ? 14.071 12.806 1.643 1.00 46.34 113 GLN A CA 1
ATOM 925 C C . GLN A 1 113 ? 14.443 11.473 2.291 1.00 46.34 113 GLN A C 1
ATOM 927 O O . GLN A 1 113 ? 15.027 11.388 3.374 1.00 46.34 113 GLN A O 1
ATOM 932 N N . ILE A 1 114 ? 14.102 10.386 1.606 1.00 53.47 114 ILE A N 1
ATOM 933 C CA . ILE A 1 114 ? 14.431 9.036 2.049 1.00 53.47 114 ILE A CA 1
ATOM 934 C C . ILE A 1 114 ? 15.892 8.762 1.712 1.00 53.47 114 ILE A C 1
ATOM 936 O O . ILE A 1 114 ? 16.219 8.412 0.579 1.00 53.47 114 ILE A O 1
ATOM 940 N N . ALA A 1 115 ? 16.754 8.872 2.724 1.00 45.72 115 ALA A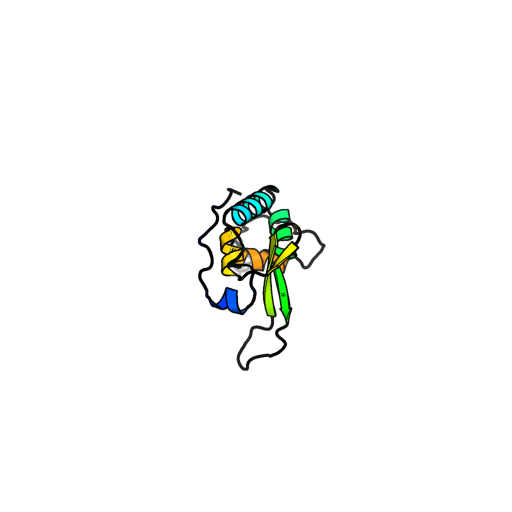 N 1
ATOM 941 C CA . ALA A 1 115 ? 18.184 8.614 2.606 1.00 45.72 115 ALA A CA 1
ATOM 942 C C . ALA A 1 115 ? 18.476 7.274 1.897 1.00 45.72 115 ALA A C 1
ATOM 944 O O . ALA A 1 115 ? 18.052 6.183 2.326 1.00 45.72 115 ALA A O 1
ATOM 945 N N . MET A 1 116 ? 19.228 7.362 0.799 1.00 49.44 116 MET A N 1
ATOM 946 C CA . MET A 1 116 ? 19.817 6.227 0.101 1.00 49.44 116 MET A CA 1
ATOM 947 C C . MET A 1 116 ? 20.973 5.708 0.968 1.00 49.44 116 MET A C 1
ATOM 949 O O . MET A 1 116 ? 22.032 6.315 1.035 1.00 49.44 116 MET A O 1
ATOM 953 N N . LYS A 1 117 ? 20.772 4.603 1.696 1.00 45.53 117 LYS A N 1
ATOM 954 C CA . LYS A 1 117 ? 21.881 3.869 2.329 1.00 45.53 117 LYS A CA 1
ATOM 955 C C . LYS A 1 117 ? 21.873 2.408 1.895 1.00 45.53 117 LYS A C 1
ATOM 957 O O . LYS A 1 117 ? 20.800 1.794 1.809 1.00 45.53 117 LYS A O 1
ATOM 962 N N . GLY A 1 118 ? 23.080 1.935 1.572 1.00 46.31 118 GLY A N 1
ATOM 963 C CA . GLY A 1 118 ? 23.420 0.655 0.958 1.00 46.31 118 GLY A CA 1
ATOM 964 C C . GLY A 1 118 ? 22.828 -0.557 1.668 1.00 46.31 118 GLY A C 1
ATOM 965 O O . GLY A 1 118 ? 22.487 -0.532 2.852 1.00 46.31 118 GLY A O 1
ATOM 966 N N . ARG A 1 119 ? 22.638 -1.628 0.900 1.00 51.03 119 ARG A N 1
ATOM 967 C CA . ARG A 1 119 ? 22.151 -2.906 1.416 1.00 51.03 119 ARG A CA 1
ATOM 968 C C . ARG A 1 119 ? 23.343 -3.680 1.974 1.00 51.03 119 ARG A C 1
ATOM 970 O O . ARG A 1 119 ? 24.201 -4.061 1.199 1.00 51.03 119 ARG A O 1
ATOM 977 N N . GLY A 1 120 ? 23.324 -3.955 3.277 1.00 42.03 120 GLY A N 1
ATOM 978 C CA . GLY A 1 120 ? 24.133 -5.008 3.895 1.00 42.03 120 GLY A CA 1
ATOM 979 C C . GLY A 1 120 ? 25.569 -4.615 4.233 1.00 42.03 120 GLY A C 1
ATOM 980 O O . GLY A 1 120 ? 26.459 -4.758 3.412 1.00 42.03 120 GLY A O 1
ATOM 981 N N . GLY A 1 121 ? 25.793 -4.223 5.485 1.00 39.09 121 GLY A N 1
ATOM 982 C CA . GLY A 1 121 ? 27.039 -4.544 6.174 1.00 39.09 121 GLY A CA 1
ATOM 983 C C . GLY A 1 121 ? 26.736 -5.711 7.106 1.00 39.09 121 GLY A C 1
ATOM 984 O O . GLY A 1 121 ? 25.859 -5.594 7.968 1.00 39.09 121 GLY A O 1
ATOM 985 N N . ARG A 1 122 ? 27.392 -6.855 6.901 1.00 41.12 122 ARG A N 1
ATOM 986 C CA . ARG A 1 122 ? 27.533 -7.869 7.953 1.00 41.12 122 ARG A CA 1
ATOM 987 C C . ARG A 1 122 ? 28.160 -7.137 9.144 1.00 41.12 122 ARG A C 1
ATOM 989 O O . ARG A 1 122 ? 29.063 -6.337 8.934 1.00 41.12 122 ARG A O 1
ATOM 996 N N . ARG A 1 123 ? 27.647 -7.328 10.363 1.00 44.94 123 ARG A N 1
ATOM 997 C CA . ARG A 1 123 ? 28.342 -6.828 11.556 1.00 44.94 123 ARG A CA 1
ATOM 998 C C . ARG A 1 123 ? 29.712 -7.509 11.563 1.00 44.94 123 ARG A C 1
ATOM 1000 O O . ARG A 1 123 ? 29.762 -8.717 11.779 1.00 44.94 123 ARG A O 1
ATOM 1007 N N . GLU A 1 124 ? 30.778 -6.784 11.249 1.00 45.03 124 GLU A N 1
ATOM 1008 C CA . GLU A 1 124 ? 32.111 -7.184 11.683 1.00 45.03 124 GLU A CA 1
ATOM 1009 C C . GLU A 1 124 ? 32.088 -7.011 13.197 1.00 45.03 124 GLU A C 1
ATOM 1011 O O . GLU A 1 124 ? 31.981 -5.900 13.713 1.00 45.03 124 GLU A O 1
ATOM 1016 N N . ALA A 1 125 ? 32.000 -8.135 13.902 1.00 44.75 125 ALA A N 1
ATOM 1017 C CA . ALA A 1 125 ? 32.192 -8.158 15.336 1.00 44.75 125 ALA A CA 1
ATOM 1018 C C . ALA A 1 125 ? 33.638 -7.718 15.603 1.00 44.75 125 ALA A C 1
ATOM 1020 O O . ALA A 1 125 ? 34.573 -8.418 15.226 1.00 44.75 125 ALA A O 1
ATOM 1021 N N . GLU A 1 126 ? 33.781 -6.499 16.119 1.00 48.62 126 GLU A N 1
ATOM 1022 C CA . GLU A 1 126 ? 34.641 -6.144 17.251 1.00 48.62 126 GLU A CA 1
ATOM 1023 C C . GLU A 1 126 ? 35.819 -7.111 17.484 1.00 48.62 126 GLU A C 1
ATOM 1025 O O . GLU A 1 126 ? 35.692 -8.126 18.165 1.00 48.62 126 GLU A O 1
ATOM 1030 N N . LYS A 1 127 ? 36.975 -6.800 16.885 1.00 39.31 127 LYS A N 1
ATOM 1031 C CA . LYS A 1 127 ? 38.282 -7.336 17.291 1.00 39.31 127 LYS A CA 1
ATOM 1032 C C . LYS A 1 127 ? 39.129 -6.196 17.851 1.00 39.31 127 LYS A C 1
ATOM 1034 O O . LYS A 1 127 ? 39.969 -5.650 17.150 1.00 39.31 127 LYS A O 1
ATOM 1039 N N . VAL A 1 128 ? 38.851 -5.836 19.094 1.00 48.19 128 VAL A N 1
ATOM 1040 C CA . VAL A 1 128 ? 39.726 -5.112 20.030 1.00 48.19 128 VAL A CA 1
ATOM 1041 C C . VAL A 1 128 ? 39.227 -5.675 21.371 1.00 48.19 128 VAL A C 1
ATOM 1043 O O . VAL A 1 128 ? 38.046 -5.537 21.649 1.00 48.19 128 VAL A O 1
ATOM 1046 N N . GLU A 1 129 ? 39.900 -6.551 22.114 1.00 48.16 129 GLU A N 1
ATOM 1047 C CA . GLU A 1 129 ? 41.216 -6.468 22.748 1.00 48.16 129 GLU A CA 1
ATOM 1048 C C . GLU A 1 129 ? 41.620 -7.891 23.199 1.00 48.16 129 GLU A C 1
ATOM 1050 O O . GLU A 1 129 ? 40.845 -8.524 23.914 1.00 48.16 129 GLU A O 1
ATOM 1055 N N . ASP A 1 130 ? 42.796 -8.408 22.813 1.00 42.56 130 ASP A N 1
ATOM 1056 C CA . ASP A 1 130 ? 43.460 -9.509 23.554 1.00 42.56 130 ASP A CA 1
ATOM 1057 C C . ASP A 1 130 ? 44.972 -9.623 23.234 1.00 42.56 130 ASP A C 1
ATOM 1059 O O . ASP A 1 130 ? 45.511 -10.716 23.065 1.00 42.56 130 ASP A O 1
ATOM 1063 N N . GLU A 1 131 ? 45.680 -8.491 23.092 1.00 45.16 131 GLU A N 1
ATOM 1064 C CA . GLU A 1 131 ? 47.145 -8.486 22.868 1.00 45.16 131 GLU A CA 1
ATOM 1065 C C . GLU A 1 131 ? 47.982 -8.098 24.104 1.00 45.16 131 GLU A C 1
ATOM 1067 O O . GLU A 1 131 ? 49.189 -8.316 24.101 1.00 45.16 131 GLU A O 1
ATOM 10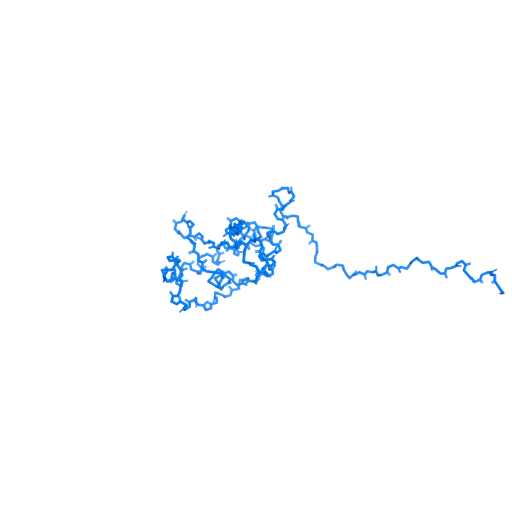72 N N . GLU A 1 132 ? 47.383 -7.645 25.213 1.00 52.47 132 GLU A N 1
ATOM 1073 C CA . GLU A 1 132 ? 48.145 -7.226 26.411 1.00 52.47 132 GLU A CA 1
ATOM 1074 C C . GLU A 1 132 ? 48.274 -8.284 27.526 1.00 52.47 132 GLU A C 1
ATOM 1076 O O . GLU A 1 132 ? 48.970 -8.054 28.512 1.00 52.47 132 GLU A O 1
ATOM 1081 N N . LYS A 1 133 ? 47.692 -9.485 27.393 1.00 48.28 133 LYS A N 1
ATOM 1082 C CA . LYS A 1 133 ? 47.812 -10.546 28.422 1.00 48.28 133 LYS A CA 1
ATOM 1083 C C . LYS A 1 133 ? 48.862 -11.626 28.152 1.00 48.28 133 LYS A C 1
ATOM 1085 O O . LYS A 1 133 ? 48.916 -12.609 28.886 1.00 48.28 133 LYS A O 1
ATOM 1090 N N . ARG A 1 134 ? 49.730 -11.456 27.148 1.00 48.19 134 ARG A N 1
ATOM 1091 C CA . ARG A 1 134 ? 50.732 -12.475 26.767 1.00 48.19 134 ARG A CA 1
ATOM 1092 C C . ARG A 1 134 ? 52.199 -12.101 27.018 1.00 48.19 134 ARG A C 1
ATOM 1094 O O . ARG A 1 134 ? 53.077 -12.844 26.599 1.00 48.19 134 ARG A O 1
ATOM 1101 N N . GLN A 1 135 ? 52.471 -10.993 27.711 1.00 50.88 135 GLN A N 1
ATOM 1102 C CA . GLN A 1 135 ? 53.825 -10.623 28.173 1.00 50.88 135 GLN A CA 1
ATOM 1103 C C . GLN A 1 135 ? 53.999 -10.665 29.700 1.00 50.88 135 GLN A C 1
ATOM 1105 O O . GLN A 1 135 ? 54.996 -10.191 30.232 1.00 50.88 135 GLN A O 1
ATOM 1110 N N . SER A 1 136 ? 53.056 -11.271 30.414 1.00 52.97 136 SER A N 1
ATOM 1111 C CA . SER A 1 136 ? 53.171 -11.533 31.847 1.00 52.97 136 SER A CA 1
ATOM 1112 C C . SER A 1 136 ? 52.747 -12.974 32.106 1.00 52.97 136 SER A C 1
ATOM 1114 O O . SER A 1 136 ? 51.597 -13.217 32.460 1.00 52.97 136 SER A O 1
ATOM 1116 N N . TYR A 1 137 ? 53.629 -13.916 31.764 1.00 41.19 137 TYR A N 1
ATOM 1117 C CA . TYR A 1 137 ? 53.883 -15.193 32.449 1.00 41.19 137 TYR A CA 1
ATOM 1118 C C . TYR A 1 137 ? 55.020 -15.940 31.750 1.00 41.19 137 TYR A C 1
ATOM 1120 O O . TYR A 1 137 ? 54.988 -16.022 30.500 1.00 41.19 137 TYR A O 1
#